Protein AF-A0A645GJ00-F1 (afdb_monomer)

Secondary structure (DSSP, 8-state):
-TTTTGGG--S-----THHHHHHTTSSPPPPHHHHHTT-HHHHHHHH-GGGHHHHTHHHHHHHHHHHHHHHT-

InterPro domains:
  IPR004629 Glycosyl transferase WecG/TagA/CpsF [PF03808] (6-55)
  IPR004629 Glycosyl transferase WecG/TagA/CpsF [PTHR34136] (7-70)

Foldseek 3Di:
DVPCVVVVPDPDDDDCPCVVCCVVVVDPFDPVVCVVVVNSVVVVCVVCVVCCVVCVCVVVVVVVVVVVVVVPD

Radius of gyration: 16.56 Å; Cα contacts (8 Å, |Δi|>4): 20; chains: 1; bounding box: 29×40×39 Å

Solvent-accessible surface area (backbone atoms only — not comparable to full-atom values): 4658 Å² total; per-residue (Å²): 97,93,85,62,39,80,81,65,77,60,95,72,86,80,86,62,66,80,55,46,40,39,77,71,65,78,38,84,72,68,58,66,71,35,51,77,69,68,39,40,68,57,54,48,44,75,74,37,62,88,48,44,82,76,50,64,56,50,64,59,48,50,52,51,53,49,52,43,58,72,70,73,110

Structure (mmCIF, N/CA/C/O backbone):
data_AF-A0A645GJ00-F1
#
_entry.id   AF-A0A645GJ00-F1
#
loop_
_atom_site.group_PDB
_atom_site.id
_atom_site.type_symbol
_atom_site.label_atom_id
_atom_site.label_alt_id
_atom_site.label_comp_id
_atom_site.label_asym_id
_atom_site.label_entity_id
_atom_site.label_seq_id
_atom_site.pdbx_PDB_ins_code
_atom_site.Cartn_x
_atom_site.Cartn_y
_atom_site.Cartn_z
_atom_site.occupancy
_atom_site.B_iso_or_equiv
_atom_site.auth_seq_id
_atom_site.auth_comp_id
_atom_site.auth_asym_id
_atom_site.auth_atom_id
_atom_site.pdbx_PDB_model_num
ATOM 1 N N . MET A 1 1 ? 9.651 -3.024 -17.245 1.00 84.44 1 MET A N 1
ATOM 2 C CA . MET A 1 1 ? 9.219 -1.774 -17.909 1.00 84.44 1 MET A CA 1
ATOM 3 C C . MET A 1 1 ? 10.384 -1.025 -18.532 1.00 84.44 1 MET A C 1
ATOM 5 O O . MET A 1 1 ? 10.374 -0.897 -19.738 1.00 84.44 1 MET A O 1
ATOM 9 N N . ALA A 1 2 ? 11.413 -0.612 -17.782 1.00 86.44 2 ALA A N 1
ATOM 10 C CA . ALA A 1 2 ? 12.535 0.150 -18.357 1.00 86.44 2 ALA A CA 1
ATOM 11 C C . ALA A 1 2 ? 13.290 -0.574 -19.493 1.00 86.44 2 ALA A C 1
ATOM 13 O O . ALA A 1 2 ? 13.683 0.056 -20.462 1.00 86.44 2 ALA A O 1
ATOM 14 N N . ARG A 1 3 ? 13.461 -1.900 -19.387 1.00 90.94 3 ARG A N 1
ATOM 15 C CA . ARG A 1 3 ? 14.201 -2.692 -20.383 1.00 90.94 3 ARG A CA 1
ATOM 16 C C . ARG A 1 3 ? 13.346 -3.136 -21.576 1.00 90.94 3 ARG A C 1
ATOM 18 O O . ARG A 1 3 ? 13.746 -2.924 -22.705 1.00 90.94 3 ARG A O 1
ATOM 25 N N . CYS A 1 4 ? 12.179 -3.729 -21.320 1.00 91.06 4 CYS A N 1
ATOM 26 C CA . CYS A 1 4 ? 11.345 -4.341 -22.370 1.00 91.06 4 CYS A CA 1
ATOM 27 C C . CYS A 1 4 ? 10.107 -3.509 -22.746 1.00 91.06 4 CYS A C 1
ATOM 29 O O . CYS A 1 4 ? 9.327 -3.914 -23.593 1.00 91.06 4 CYS A O 1
ATOM 31 N N . GLY A 1 5 ? 9.863 -2.379 -22.076 1.00 92.25 5 GLY A N 1
ATOM 32 C CA . GLY A 1 5 ? 8.687 -1.535 -22.316 1.00 92.25 5 GLY A CA 1
ATOM 33 C C . GLY A 1 5 ? 8.600 -0.987 -23.744 1.00 92.25 5 GLY A C 1
ATOM 34 O O . GLY A 1 5 ? 7.524 -1.102 -24.329 1.00 92.25 5 GLY A O 1
ATOM 35 N N . PRO A 1 6 ? 9.699 -0.464 -24.333 1.00 91.06 6 PRO A N 1
ATOM 36 C CA . PRO A 1 6 ? 9.685 0.063 -25.700 1.00 91.06 6 PRO A CA 1
ATOM 37 C C . PRO A 1 6 ? 9.252 -0.955 -26.765 1.00 91.06 6 PRO A C 1
ATOM 39 O O . PRO A 1 6 ? 8.628 -0.578 -27.748 1.00 91.06 6 PRO A O 1
ATOM 42 N N . GLU A 1 7 ? 9.521 -2.245 -26.551 1.00 95.19 7 GLU A N 1
ATOM 43 C CA . GLU A 1 7 ? 9.179 -3.321 -27.496 1.00 95.19 7 GLU A CA 1
ATOM 44 C C . GLU A 1 7 ? 7.680 -3.656 -27.509 1.00 95.19 7 GLU A C 1
ATOM 46 O O . GLU A 1 7 ? 7.188 -4.272 -28.448 1.00 95.19 7 GLU A O 1
ATOM 51 N N . THR A 1 8 ? 6.934 -3.257 -26.474 1.00 94.56 8 THR A N 1
ATOM 52 C CA . THR A 1 8 ? 5.512 -3.618 -26.339 1.00 94.56 8 THR A CA 1
ATOM 53 C C . THR A 1 8 ? 4.581 -2.816 -27.248 1.00 94.56 8 THR A C 1
ATOM 55 O O . THR A 1 8 ? 3.431 -3.209 -27.424 1.00 94.56 8 THR A O 1
ATOM 58 N N . GLY A 1 9 ? 5.028 -1.663 -27.765 1.00 94.31 9 GLY A N 1
ATOM 59 C CA . GLY A 1 9 ? 4.176 -0.716 -28.497 1.00 94.31 9 GLY A CA 1
ATOM 60 C C . GLY A 1 9 ? 3.059 -0.081 -27.653 1.00 94.31 9 GLY A C 1
ATOM 61 O O . GLY A 1 9 ? 2.224 0.645 -28.187 1.00 94.31 9 GLY A O 1
ATOM 62 N N . ALA A 1 10 ? 3.017 -0.339 -26.342 1.00 93.00 10 ALA A N 1
ATOM 63 C CA . ALA A 1 1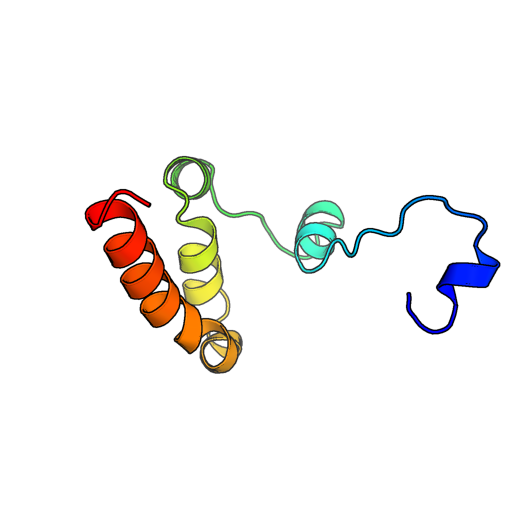0 ? 1.977 0.170 -25.462 1.00 93.00 10 ALA A CA 1
ATOM 64 C C . ALA A 1 10 ? 2.213 1.646 -25.114 1.00 93.00 10 ALA A C 1
ATOM 66 O O . ALA A 1 10 ? 3.302 2.041 -24.702 1.00 93.00 10 ALA A O 1
ATOM 67 N N . HIS A 1 11 ? 1.153 2.451 -25.196 1.00 93.06 11 HIS A N 1
ATOM 68 C CA . HIS A 1 11 ? 1.192 3.871 -24.829 1.00 93.06 11 HIS A CA 1
ATOM 69 C C . HIS A 1 11 ? 1.237 4.115 -23.312 1.00 93.06 11 HIS A C 1
ATOM 71 O O . HIS A 1 11 ? 1.588 5.207 -22.873 1.00 93.06 11 HIS A O 1
ATOM 77 N N . LEU A 1 12 ? 0.876 3.112 -22.504 1.00 92.25 12 LEU A N 1
ATOM 78 C CA . LEU A 1 12 ? 0.871 3.197 -21.050 1.00 92.25 12 LEU A CA 1
ATOM 79 C C . LEU A 1 12 ? 1.297 1.864 -20.438 1.00 92.25 12 LEU A C 1
ATOM 81 O O . LEU A 1 12 ? 0.778 0.803 -20.778 1.00 92.25 12 LEU A O 1
ATOM 85 N N . LEU A 1 13 ? 2.208 1.945 -1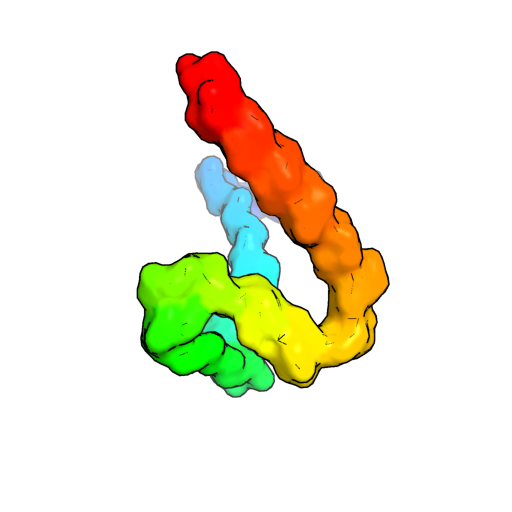9.474 1.00 92.56 13 LEU A N 1
ATOM 86 C CA . LEU A 1 13 ? 2.677 0.819 -18.684 1.00 92.56 13 LEU A CA 1
ATOM 87 C C . LEU A 1 13 ? 2.435 1.136 -17.203 1.00 92.56 13 LEU A C 1
ATOM 89 O O . LEU A 1 13 ? 3.067 2.036 -16.655 1.00 92.56 13 LEU A O 1
ATOM 93 N N . VAL A 1 14 ? 1.539 0.391 -16.544 1.00 92.50 14 VAL A N 1
ATOM 94 C CA . VAL A 1 14 ? 1.259 0.534 -15.101 1.00 92.50 14 VAL A CA 1
ATOM 95 C C . VAL A 1 14 ? 1.675 -0.718 -14.335 1.00 92.50 14 VAL A C 1
ATOM 97 O O . VAL A 1 14 ? 1.258 -1.832 -14.647 1.00 92.50 14 VAL A O 1
ATOM 100 N N . GLY A 1 15 ? 2.522 -0.544 -13.321 1.00 91.06 15 GLY A N 1
ATOM 101 C CA . GLY A 1 15 ? 2.865 -1.617 -12.395 1.00 91.06 15 GLY A CA 1
ATOM 102 C C . GLY A 1 15 ? 1.731 -1.841 -11.398 1.00 91.06 15 GLY A C 1
ATOM 103 O O . GLY A 1 15 ? 1.465 -0.975 -10.573 1.00 91.06 15 GLY A O 1
ATOM 104 N N . LEU A 1 16 ? 1.087 -3.010 -11.439 1.00 90.50 16 LEU A N 1
ATOM 105 C CA . LEU A 1 16 ? -0.028 -3.342 -10.537 1.00 90.50 16 LEU A CA 1
ATOM 106 C C . LEU A 1 16 ? 0.418 -3.612 -9.090 1.00 90.50 16 LEU A C 1
ATOM 108 O O . LEU A 1 16 ? -0.368 -3.483 -8.150 1.00 90.50 16 LEU A O 1
ATOM 112 N N . GLY A 1 17 ? 1.680 -4.002 -8.896 1.00 87.19 17 GLY A N 1
ATOM 113 C CA . GLY A 1 17 ? 2.219 -4.340 -7.581 1.00 87.19 17 GLY A CA 1
ATOM 114 C C . GLY A 1 17 ? 1.365 -5.384 -6.851 1.00 87.19 17 GLY A C 1
ATOM 115 O O . GLY A 1 17 ? 0.836 -6.309 -7.461 1.00 87.19 17 GLY A O 1
ATOM 116 N N . GLY A 1 18 ? 1.191 -5.209 -5.538 1.00 83.56 18 GLY A N 1
ATOM 117 C CA . GLY A 1 18 ? 0.437 -6.144 -4.691 1.00 83.56 18 GLY A CA 1
ATOM 118 C C . GLY A 1 18 ? -1.080 -6.171 -4.924 1.00 83.56 18 GLY A C 1
ATOM 119 O O . GLY A 1 18 ? -1.772 -6.930 -4.246 1.00 83.56 18 GLY A O 1
ATOM 120 N N . ALA A 1 19 ? -1.617 -5.354 -5.841 1.00 88.19 19 ALA A N 1
ATOM 121 C CA . ALA A 1 19 ? -3.000 -5.499 -6.290 1.00 88.19 19 ALA A CA 1
ATOM 122 C C . ALA A 1 19 ? -3.171 -6.758 -7.153 1.00 88.19 19 ALA A C 1
ATOM 124 O O . ALA A 1 19 ? -4.210 -7.410 -7.073 1.00 88.19 19 ALA A O 1
ATOM 125 N N . LEU A 1 20 ? -2.139 -7.139 -7.917 1.00 92.44 20 LEU A N 1
ATOM 126 C CA . LEU A 1 20 ? -2.173 -8.337 -8.756 1.00 92.44 20 LEU A CA 1
ATOM 127 C C . LEU A 1 20 ? -2.405 -9.600 -7.920 1.00 92.44 20 LEU A C 1
ATOM 129 O O . LEU A 1 20 ? -3.266 -10.399 -8.266 1.00 92.44 20 LEU A O 1
ATOM 133 N N . ASP A 1 21 ? -1.720 -9.729 -6.782 1.00 89.25 21 ASP A N 1
ATOM 134 C CA . ASP A 1 21 ? -1.867 -10.874 -5.873 1.00 89.25 21 ASP A CA 1
ATOM 135 C C . ASP A 1 21 ? -3.305 -11.034 -5.347 1.00 89.25 21 ASP A C 1
ATOM 137 O O . ASP A 1 21 ? -3.751 -12.145 -5.062 1.00 89.25 21 ASP A O 1
ATOM 141 N N . VAL A 1 22 ? -4.043 -9.926 -5.219 1.00 89.56 22 VAL A N 1
ATOM 142 C CA . VAL A 1 22 ? -5.456 -9.944 -4.817 1.00 89.56 22 VAL A CA 1
ATOM 143 C C . VAL A 1 22 ? -6.336 -10.429 -5.961 1.00 89.56 22 VAL A C 1
ATOM 145 O O . VAL A 1 22 ? -7.173 -11.303 -5.754 1.00 89.56 22 VAL A O 1
ATOM 148 N N . PHE A 1 23 ? -6.148 -9.880 -7.165 1.00 91.31 23 PHE A N 1
ATOM 149 C CA . PHE A 1 23 ? -6.929 -10.269 -8.342 1.00 91.31 23 PHE A CA 1
ATOM 150 C C . PHE A 1 23 ? -6.658 -11.713 -8.775 1.00 91.31 23 PHE A C 1
ATOM 152 O O . PHE A 1 23 ? -7.576 -12.400 -9.208 1.00 91.31 23 PHE A O 1
ATOM 159 N N . ALA A 1 24 ? -5.426 -12.191 -8.600 1.00 93.56 24 ALA A N 1
ATOM 160 C CA . ALA A 1 24 ? -5.034 -13.574 -8.849 1.00 93.56 24 ALA A CA 1
ATOM 161 C C . ALA A 1 24 ? -5.520 -14.554 -7.761 1.00 93.56 24 ALA A C 1
ATOM 163 O O . ALA A 1 24 ? -5.286 -15.753 -7.875 1.00 93.56 24 ALA A O 1
ATOM 164 N N . GLY A 1 25 ? -6.158 -14.068 -6.687 1.00 91.19 25 GLY A N 1
ATOM 165 C CA . GLY A 1 25 ? -6.661 -14.902 -5.589 1.00 91.19 25 GLY A CA 1
ATOM 166 C C . GLY A 1 25 ? -5.580 -15.459 -4.655 1.00 91.19 25 GLY A C 1
ATOM 167 O O . GLY A 1 25 ? -5.895 -16.229 -3.752 1.00 91.19 25 GLY A O 1
ATOM 168 N N . VAL A 1 26 ? -4.321 -15.048 -4.828 1.00 89.75 26 VAL A N 1
ATOM 169 C CA . VAL A 1 26 ? -3.176 -15.480 -4.007 1.00 89.75 26 VAL A CA 1
ATOM 170 C C . VAL A 1 26 ? -3.271 -14.903 -2.594 1.00 89.75 26 VAL A C 1
ATOM 172 O O . VAL A 1 26 ? -2.910 -15.559 -1.618 1.00 89.75 26 VAL A O 1
ATOM 175 N N . VAL A 1 27 ? -3.776 -13.673 -2.463 1.00 87.19 27 VAL A N 1
ATOM 176 C CA . VAL A 1 27 ? -3.943 -13.000 -1.171 1.00 87.19 27 VAL A CA 1
ATOM 177 C C . VAL A 1 27 ? -5.381 -12.532 -1.005 1.00 87.19 27 VAL A C 1
ATOM 179 O O . VAL A 1 27 ? -5.926 -11.810 -1.837 1.00 87.19 27 VAL A O 1
ATOM 182 N N . LYS A 1 28 ? -5.989 -12.876 0.133 1.00 89.38 28 LYS A N 1
ATOM 183 C CA . LYS A 1 28 ? -7.322 -12.383 0.483 1.00 89.38 28 LYS A CA 1
ATOM 184 C C . LYS A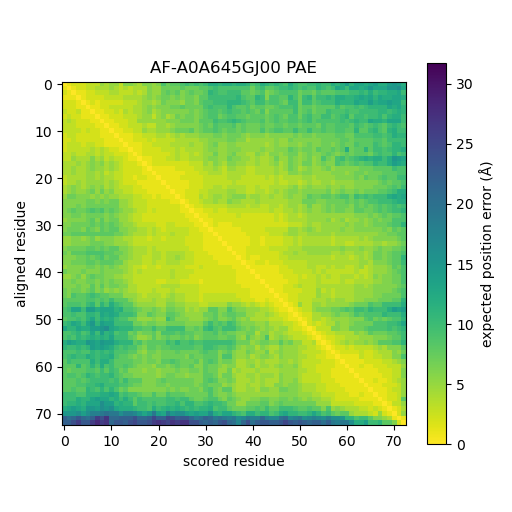 1 28 ? -7.277 -10.875 0.749 1.00 89.38 28 LYS A C 1
ATOM 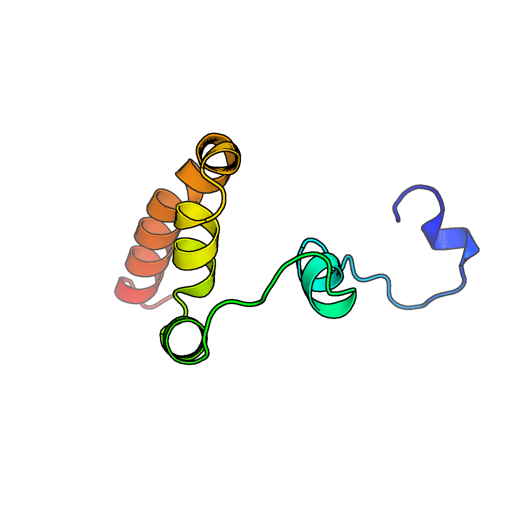186 O O . LYS A 1 28 ? -6.495 -10.407 1.579 1.00 89.38 28 LYS A O 1
ATOM 191 N N . ARG A 1 29 ? -8.140 -10.117 0.067 1.00 91.06 29 ARG A N 1
ATOM 192 C CA . ARG A 1 29 ? -8.313 -8.674 0.300 1.00 91.06 29 ARG A CA 1
ATOM 193 C C . ARG A 1 29 ? -8.762 -8.401 1.740 1.00 91.06 29 ARG A C 1
ATOM 195 O O . ARG A 1 29 ? -9.429 -9.235 2.356 1.00 91.06 29 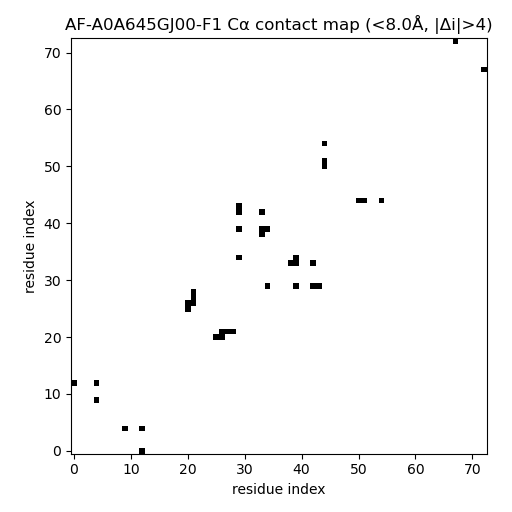ARG A O 1
ATOM 202 N N . ALA A 1 30 ? -8.416 -7.228 2.269 1.00 93.19 30 ALA A N 1
ATOM 203 C CA . ALA A 1 30 ? -8.918 -6.797 3.570 1.00 93.19 30 ALA A CA 1
ATOM 204 C C . ALA A 1 30 ? -10.459 -6.716 3.570 1.00 93.19 30 ALA A C 1
ATOM 206 O O . ALA A 1 30 ? -11.042 -6.398 2.532 1.00 93.19 30 ALA A O 1
ATOM 207 N N . PRO A 1 31 ? -11.142 -6.974 4.700 1.00 94.38 31 PRO A N 1
ATOM 208 C CA . PRO A 1 31 ? -12.592 -6.801 4.795 1.00 94.38 31 PRO A CA 1
ATOM 209 C C . PRO A 1 31 ? -13.023 -5.370 4.454 1.00 94.38 31 PRO A C 1
ATOM 211 O O . PRO A 1 31 ? -12.274 -4.424 4.700 1.00 94.38 31 PRO A O 1
ATOM 214 N N . GLU A 1 32 ? -14.245 -5.192 3.949 1.00 95.00 32 GLU A N 1
ATOM 215 C CA . GLU A 1 32 ? -14.758 -3.881 3.517 1.00 95.00 32 GLU A CA 1
ATOM 216 C C . GLU A 1 32 ? -14.660 -2.791 4.585 1.00 95.00 32 GLU A C 1
ATOM 218 O O . GLU A 1 32 ? -14.332 -1.657 4.252 1.00 95.00 32 GLU A O 1
ATOM 223 N N . ALA A 1 33 ? -14.867 -3.115 5.864 1.00 95.81 33 ALA A N 1
ATOM 224 C CA . ALA A 1 33 ? -14.716 -2.145 6.949 1.00 95.81 33 ALA A CA 1
ATOM 225 C C . ALA A 1 33 ? -13.322 -1.489 6.948 1.00 95.81 33 ALA A C 1
ATOM 227 O O . ALA A 1 33 ? -13.204 -0.271 7.028 1.00 95.81 33 ALA A O 1
ATOM 228 N N . TRP A 1 34 ? -12.262 -2.281 6.761 1.00 94.88 34 TRP A N 1
ATOM 229 C CA . TRP A 1 34 ? -10.886 -1.781 6.698 1.00 94.88 34 TRP A CA 1
ATOM 230 C C . TRP A 1 34 ? -10.622 -0.972 5.429 1.00 94.88 34 TRP A C 1
ATOM 232 O O . TRP A 1 34 ? -9.886 0.011 5.473 1.00 94.88 34 TRP A O 1
ATOM 242 N N . GLN A 1 35 ? -11.237 -1.366 4.311 1.00 93.31 35 GLN A N 1
ATOM 243 C CA . GLN A 1 35 ? -11.140 -0.630 3.050 1.00 93.31 35 GLN A CA 1
ATOM 244 C C . GLN A 1 35 ? -11.809 0.744 3.162 1.00 93.31 35 GLN A C 1
ATOM 246 O O . GLN A 1 35 ? -11.202 1.752 2.813 1.00 93.31 35 GLN A O 1
ATOM 251 N N . ARG A 1 36 ? -13.031 0.794 3.711 1.00 94.69 36 ARG A N 1
ATOM 252 C CA . ARG A 1 36 ? -13.809 2.029 3.900 1.00 94.69 36 ARG A CA 1
ATOM 253 C C . ARG A 1 36 ? -13.145 2.994 4.878 1.00 94.69 36 ARG A C 1
ATOM 255 O O . ARG A 1 36 ? -13.254 4.199 4.699 1.00 94.69 36 ARG A O 1
ATOM 262 N N . LEU A 1 37 ? -12.429 2.471 5.873 1.00 93.50 37 LEU A N 1
ATOM 263 C CA . LEU A 1 37 ? -11.625 3.266 6.803 1.00 93.50 37 LEU A CA 1
ATOM 264 C C . LEU A 1 37 ? -10.271 3.712 6.214 1.00 93.50 37 LEU A C 1
ATOM 266 O O . LEU A 1 37 ? -9.542 4.449 6.868 1.00 93.50 37 LEU A O 1
ATOM 270 N N . GLY A 1 38 ? -9.891 3.248 5.016 1.00 89.81 38 GLY A N 1
ATOM 271 C CA . GLY A 1 38 ? -8.568 3.511 4.435 1.00 89.81 38 GLY A CA 1
ATOM 272 C C . GLY A 1 38 ? -7.413 2.814 5.171 1.00 89.81 38 GLY A C 1
ATOM 273 O O . GLY A 1 38 ? -6.247 3.149 4.967 1.00 89.81 38 GLY A O 1
ATOM 274 N N . LEU A 1 39 ? -7.715 1.827 6.019 1.00 91.69 39 LEU A N 1
ATOM 275 C CA . LEU A 1 39 ? -6.760 1.115 6.878 1.00 91.69 39 LEU A CA 1
ATOM 276 C C . LEU A 1 39 ? -6.325 -0.240 6.303 1.00 91.69 39 LEU A C 1
ATOM 278 O O . LEU A 1 39 ? -5.754 -1.071 7.007 1.00 91.69 39 LEU A O 1
ATOM 282 N N . GLU A 1 40 ? -6.559 -0.486 5.015 1.00 90.44 40 GLU A N 1
ATOM 283 C CA . GLU A 1 40 ? -6.162 -1.738 4.363 1.00 90.44 40 GLU A CA 1
ATOM 284 C C . GLU A 1 40 ? -4.647 -2.010 4.479 1.00 90.44 40 GLU A C 1
ATOM 286 O O . GLU A 1 40 ? -4.232 -3.161 4.633 1.00 90.44 40 GLU A O 1
ATOM 291 N N . TRP A 1 41 ? -3.813 -0.966 4.482 1.00 86.12 41 TRP A N 1
ATOM 292 C CA . TRP A 1 41 ? -2.369 -1.095 4.704 1.00 86.12 41 TRP A CA 1
ATOM 293 C C . TRP A 1 41 ? -2.045 -1.670 6.095 1.00 86.12 41 TRP A C 1
ATOM 295 O O . TRP A 1 41 ? -1.186 -2.544 6.213 1.00 86.12 41 TRP A O 1
ATOM 305 N N . LEU A 1 42 ? -2.773 -1.239 7.131 1.00 88.81 42 LEU A N 1
ATOM 306 C CA . LEU A 1 42 ? -2.591 -1.687 8.510 1.00 88.81 42 LEU A CA 1
ATOM 307 C C . LEU A 1 42 ? -3.060 -3.133 8.668 1.00 88.81 42 LEU A C 1
ATOM 309 O O . LEU A 1 42 ? -2.362 -3.950 9.264 1.00 88.81 42 LEU A O 1
ATOM 313 N N . TYR A 1 43 ? -4.193 -3.481 8.052 1.00 90.06 43 TYR A N 1
ATOM 314 C CA . TYR A 1 43 ? -4.665 -4.865 7.996 1.00 90.06 43 TYR A CA 1
ATOM 315 C C . TYR A 1 43 ? -3.608 -5.804 7.393 1.00 90.06 43 TYR A C 1
ATOM 317 O O . TYR A 1 43 ? -3.334 -6.878 7.931 1.00 90.06 43 TYR A O 1
ATOM 325 N N . ARG A 1 44 ? -2.982 -5.393 6.282 1.00 86.06 44 ARG A N 1
ATOM 326 C CA . ARG A 1 44 ? -1.930 -6.170 5.608 1.00 86.06 44 ARG A CA 1
ATOM 327 C C . ARG A 1 44 ? -0.672 -6.301 6.460 1.00 86.06 44 ARG A C 1
ATOM 329 O O . ARG A 1 44 ? -0.067 -7.368 6.455 1.00 86.06 44 ARG A O 1
ATOM 336 N N . LEU A 1 45 ? -0.310 -5.256 7.204 1.00 86.88 45 LEU A N 1
ATOM 337 C CA . LEU A 1 45 ? 0.819 -5.282 8.132 1.00 86.88 45 LEU A CA 1
ATOM 338 C C . LEU A 1 45 ? 0.609 -6.308 9.253 1.00 86.88 45 LEU A C 1
ATOM 340 O O . LEU A 1 45 ? 1.498 -7.109 9.520 1.00 86.88 45 LEU A O 1
ATOM 344 N N . LEU A 1 46 ? -0.585 -6.325 9.854 1.00 87.81 46 LEU A N 1
ATOM 345 C CA . LEU A 1 46 ? -0.943 -7.281 10.907 1.00 87.81 46 LEU A CA 1
ATOM 346 C C . LEU A 1 46 ? -0.975 -8.730 10.393 1.00 87.81 46 LEU A C 1
ATOM 348 O O . LEU A 1 46 ? -0.643 -9.656 11.124 1.00 87.81 46 LEU A O 1
ATOM 352 N N . ARG A 1 47 ? -1.366 -8.933 9.129 1.00 85.88 47 ARG A N 1
ATOM 353 C CA . ARG A 1 47 ? -1.428 -10.253 8.477 1.00 85.88 47 ARG A CA 1
ATOM 354 C C . ARG A 1 47 ? -0.073 -10.781 7.993 1.00 85.88 47 ARG A C 1
ATOM 356 O O . ARG A 1 47 ? 0.054 -11.992 7.860 1.00 85.88 47 ARG A O 1
ATOM 363 N N . GLN A 1 48 ? 0.888 -9.911 7.678 1.00 83.88 48 GLN A N 1
ATOM 364 C CA . GLN A 1 48 ? 2.192 -10.275 7.103 1.00 83.88 48 GLN A CA 1
ATOM 365 C C . GLN A 1 48 ? 3.328 -9.565 7.861 1.00 83.88 48 GLN A C 1
ATOM 367 O O . GLN A 1 48 ? 3.896 -8.587 7.359 1.00 83.88 48 GLN A O 1
ATOM 372 N N . PRO A 1 49 ? 3.676 -10.040 9.073 1.00 80.44 49 PRO A N 1
ATOM 373 C CA . PRO A 1 49 ? 4.652 -9.381 9.945 1.00 80.44 49 PRO A CA 1
ATOM 374 C C . PRO A 1 49 ? 6.067 -9.340 9.347 1.00 80.44 49 PRO A C 1
ATOM 376 O O . PRO A 1 49 ? 6.829 -8.414 9.608 1.00 80.44 49 PRO A O 1
ATOM 379 N N . GLU A 1 50 ? 6.404 -10.267 8.451 1.00 84.31 50 GLU A N 1
ATOM 380 C CA . GLU A 1 50 ? 7.654 -10.251 7.673 1.00 84.31 50 GLU A CA 1
ATOM 381 C C . GLU A 1 50 ? 7.849 -8.959 6.853 1.00 84.31 50 GLU A C 1
ATOM 383 O O . GLU A 1 50 ? 8.972 -8.563 6.542 1.00 84.31 50 GLU A O 1
ATOM 388 N N . ARG A 1 51 ? 6.759 -8.244 6.533 1.00 80.38 51 ARG A N 1
ATOM 389 C CA . ARG A 1 51 ? 6.798 -6.985 5.777 1.00 80.38 51 ARG A CA 1
ATOM 390 C C . ARG A 1 51 ? 7.000 -5.746 6.651 1.00 80.38 51 ARG A C 1
ATOM 392 O O . ARG A 1 51 ? 7.133 -4.652 6.093 1.00 80.38 51 ARG A O 1
ATOM 399 N N . ILE A 1 52 ? 7.072 -5.887 7.980 1.00 79.88 52 ILE A N 1
ATOM 400 C CA . ILE A 1 52 ? 7.225 -4.766 8.925 1.00 79.88 52 ILE A CA 1
ATOM 401 C C . ILE A 1 52 ? 8.438 -3.899 8.581 1.00 79.88 52 ILE A C 1
ATOM 403 O O . ILE A 1 52 ? 8.317 -2.676 8.562 1.00 79.88 52 ILE A O 1
ATOM 407 N N . GLY A 1 53 ? 9.568 -4.501 8.194 1.00 81.81 53 GLY A N 1
ATOM 408 C CA . GLY A 1 53 ? 10.778 -3.748 7.842 1.00 81.81 53 GLY A CA 1
ATOM 409 C C . GLY A 1 53 ? 10.574 -2.752 6.691 1.00 81.81 53 GLY A C 1
ATOM 410 O O . GLY A 1 53 ? 11.076 -1.631 6.738 1.00 81.81 53 GLY A O 1
ATOM 411 N N . ARG A 1 54 ? 9.775 -3.111 5.676 1.00 79.25 54 ARG A N 1
A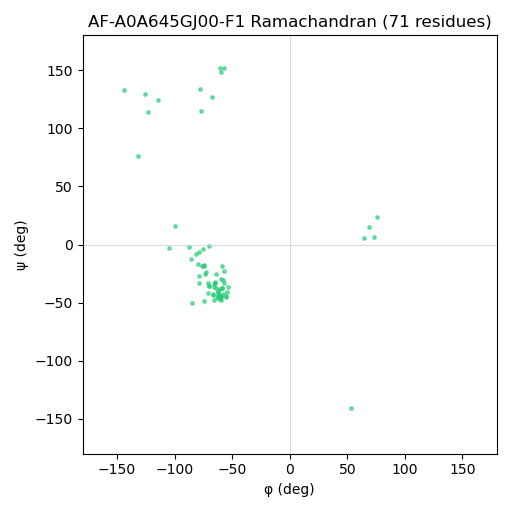TOM 412 C CA . ARG A 1 54 ? 9.426 -2.198 4.569 1.00 79.25 54 ARG A CA 1
ATOM 413 C C . ARG A 1 54 ? 8.338 -1.199 4.955 1.00 79.25 54 ARG A C 1
ATOM 415 O O . ARG A 1 54 ? 8.326 -0.083 4.443 1.00 79.25 54 ARG A O 1
ATOM 422 N N . MET A 1 55 ? 7.419 -1.608 5.822 1.00 78.81 55 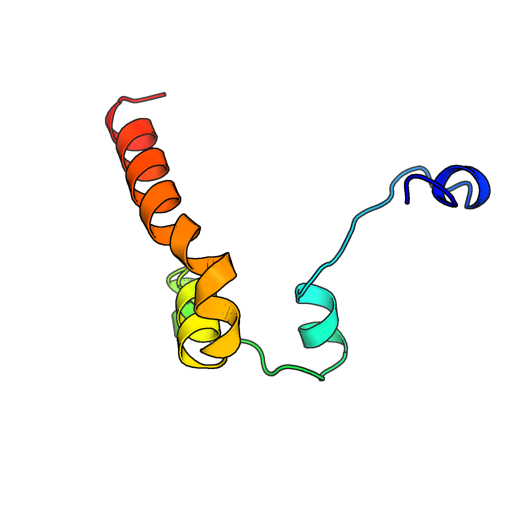MET A N 1
ATOM 423 C CA . MET A 1 55 ? 6.232 -0.836 6.196 1.00 78.81 55 MET A CA 1
ATOM 424 C C . MET A 1 55 ? 6.489 0.161 7.336 1.00 78.81 55 MET A C 1
ATOM 426 O O . MET A 1 55 ? 5.693 1.075 7.519 1.00 78.81 55 MET A O 1
ATOM 430 N N . ALA A 1 56 ? 7.620 0.069 8.043 1.00 78.62 56 ALA A N 1
ATOM 431 C CA . ALA A 1 56 ? 8.002 0.980 9.129 1.00 78.62 56 ALA A CA 1
ATOM 432 C C . ALA A 1 56 ? 8.100 2.463 8.713 1.00 78.62 56 ALA A C 1
ATOM 434 O O . ALA A 1 56 ? 8.038 3.351 9.558 1.00 78.62 56 ALA A O 1
ATOM 435 N N . LYS A 1 57 ? 8.211 2.753 7.410 1.00 82.81 57 LYS A N 1
ATOM 436 C CA . LYS A 1 57 ? 8.199 4.124 6.874 1.00 82.81 57 LYS A CA 1
ATOM 437 C C . LYS A 1 57 ? 6.789 4.720 6.748 1.00 82.81 57 LYS A C 1
ATOM 439 O O . LYS A 1 57 ? 6.661 5.933 6.615 1.00 82.81 57 LYS A O 1
ATOM 444 N N . LEU A 1 58 ? 5.734 3.902 6.792 1.00 85.00 58 LEU A N 1
ATOM 445 C CA . LEU A 1 58 ? 4.349 4.363 6.629 1.00 85.00 58 LEU A CA 1
ATOM 446 C C . LEU A 1 58 ? 3.870 5.267 7.776 1.00 85.00 58 LEU A C 1
ATOM 448 O O . LEU A 1 58 ? 3.289 6.301 7.465 1.00 85.00 58 LEU A O 1
ATOM 452 N N . PRO A 1 59 ? 4.135 4.977 9.066 1.00 85.00 59 PRO A N 1
ATOM 453 C CA . PRO A 1 59 ? 3.789 5.897 10.152 1.00 85.00 59 PRO A CA 1
ATOM 454 C C . PRO A 1 59 ? 4.444 7.274 9.997 1.00 85.00 59 PRO A C 1
ATOM 456 O O . PRO A 1 59 ? 3.781 8.293 10.155 1.00 85.00 59 PRO A O 1
ATOM 459 N N . LEU A 1 60 ? 5.723 7.307 9.610 1.00 86.38 60 LEU A N 1
ATOM 460 C CA . LEU A 1 60 ? 6.447 8.546 9.307 1.00 86.38 60 LEU A CA 1
ATOM 461 C C . LEU A 1 60 ? 5.783 9.326 8.168 1.00 86.38 60 LEU A C 1
ATOM 463 O O . LEU A 1 60 ? 5.566 10.531 8.284 1.00 86.38 60 LEU A O 1
ATOM 467 N N . PHE A 1 61 ? 5.408 8.635 7.091 1.00 89.06 61 PHE A N 1
ATOM 468 C CA . PHE A 1 61 ? 4.677 9.248 5.987 1.00 89.06 61 PHE A CA 1
ATOM 469 C C . PHE A 1 61 ? 3.306 9.786 6.421 1.00 89.06 61 PHE A C 1
ATOM 471 O O . PHE A 1 61 ? 2.934 10.878 6.008 1.00 89.06 61 PHE A O 1
ATOM 478 N N . LEU A 1 62 ? 2.571 9.068 7.277 1.00 89.19 62 LEU A N 1
ATOM 479 C CA . LEU A 1 62 ? 1.278 9.526 7.798 1.00 89.19 62 LEU A CA 1
ATOM 480 C C . LEU A 1 62 ? 1.415 10.815 8.606 1.00 89.19 62 LEU A C 1
ATOM 482 O O . LEU A 1 62 ? 0.614 11.727 8.418 1.00 89.19 62 LEU A O 1
ATOM 486 N N . VAL A 1 63 ? 2.440 10.914 9.458 1.00 91.81 63 VAL A N 1
ATOM 487 C CA . VAL A 1 63 ? 2.734 12.146 10.205 1.00 91.81 63 VAL A CA 1
ATOM 488 C C . VAL A 1 63 ? 3.027 13.289 9.240 1.00 91.81 63 VAL A C 1
ATOM 490 O O . VAL A 1 63 ? 2.442 14.361 9.369 1.00 91.81 63 VAL A O 1
ATOM 493 N N . HIS A 1 64 ? 3.874 13.052 8.239 1.00 89.94 64 HIS A N 1
ATOM 494 C CA . HIS A 1 64 ? 4.222 14.076 7.260 1.00 89.94 64 HIS A CA 1
ATOM 495 C C . HIS A 1 64 ? 3.008 14.535 6.436 1.00 89.94 64 HIS A C 1
ATOM 497 O O . HIS A 1 64 ? 2.766 15.729 6.291 1.00 89.94 64 HIS A O 1
ATOM 503 N N . ALA A 1 65 ? 2.191 13.594 5.961 1.00 90.00 65 ALA A N 1
ATOM 504 C CA . ALA A 1 65 ? 0.973 13.889 5.215 1.00 90.00 65 ALA A CA 1
ATOM 505 C C . ALA A 1 65 ? -0.066 14.636 6.068 1.00 90.00 65 ALA A C 1
ATOM 507 O O . ALA A 1 65 ? -0.748 15.528 5.567 1.00 90.00 65 ALA A O 1
ATOM 508 N N . ALA A 1 66 ? -0.188 14.300 7.356 1.00 91.62 66 ALA A N 1
ATOM 509 C CA . ALA A 1 66 ? -1.054 15.019 8.285 1.00 91.62 66 ALA A CA 1
ATO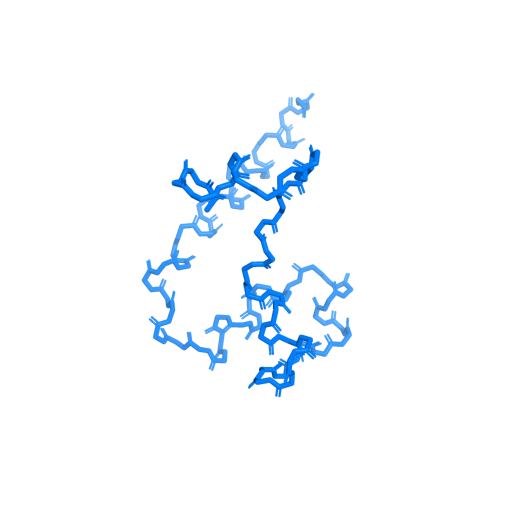M 510 C C . ALA A 1 66 ? -0.553 16.450 8.526 1.00 91.62 66 ALA A C 1
ATOM 512 O O . ALA A 1 66 ? -1.346 17.384 8.496 1.00 91.62 66 ALA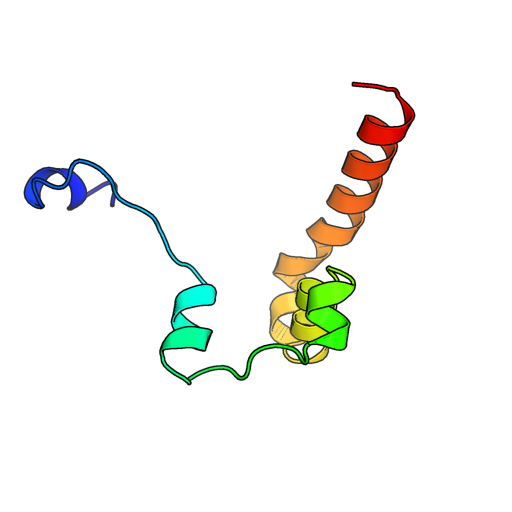 A O 1
ATOM 513 N N . GLN A 1 67 ? 0.758 16.636 8.702 1.00 92.00 67 GLN A N 1
ATOM 514 C CA . GLN A 1 67 ? 1.368 17.960 8.845 1.00 92.00 67 GLN A CA 1
ATOM 515 C C . GLN A 1 67 ? 1.154 18.833 7.605 1.00 92.00 67 GLN A C 1
ATOM 517 O O . GLN A 1 67 ? 0.799 19.998 7.758 1.00 92.00 67 GLN A O 1
ATOM 522 N N . ALA A 1 68 ? 1.323 18.273 6.403 1.00 90.62 68 ALA A N 1
ATOM 523 C CA . ALA A 1 68 ? 1.049 18.974 5.148 1.00 90.62 68 ALA A CA 1
ATOM 524 C C . ALA A 1 68 ? -0.422 19.415 5.072 1.00 90.62 68 ALA A C 1
ATOM 526 O O . ALA A 1 68 ? -0.711 20.591 4.874 1.00 90.62 68 ALA A O 1
ATOM 527 N N . ARG A 1 69 ? -1.358 18.502 5.376 1.00 88.44 69 ARG A N 1
ATOM 528 C CA . ARG A 1 69 ? -2.794 18.819 5.413 1.00 88.44 69 ARG A CA 1
ATOM 529 C C . ARG A 1 69 ? -3.165 19.888 6.438 1.00 88.44 69 ARG A C 1
ATOM 531 O O . ARG A 1 69 ? -4.043 20.697 6.168 1.00 88.44 69 ARG A O 1
ATOM 538 N N . LEU A 1 70 ? -2.531 19.891 7.610 1.00 90.38 70 LEU A N 1
ATOM 539 C CA . LEU A 1 70 ? -2.784 20.892 8.654 1.00 90.38 70 LEU A CA 1
ATOM 540 C C . LEU A 1 70 ? -2.183 22.264 8.316 1.00 90.38 70 LEU A C 1
ATOM 542 O O . LEU A 1 70 ? -2.676 23.272 8.812 1.00 90.38 70 LEU A O 1
ATOM 546 N N . LYS A 1 71 ? -1.136 22.311 7.483 1.00 86.06 71 LYS A N 1
ATOM 547 C CA . LYS A 1 71 ? -0.516 23.556 7.006 1.00 86.06 71 LYS A CA 1
ATOM 548 C C . LYS A 1 71 ? -1.255 24.216 5.837 1.00 86.06 71 LYS A C 1
ATOM 550 O O . LYS A 1 71 ? -0.939 25.359 5.529 1.00 86.06 71 LYS A O 1
ATOM 555 N N . GLY A 1 72 ? -2.260 23.556 5.258 1.00 69.12 72 GLY A N 1
ATOM 556 C CA . GLY A 1 72 ? -3.115 24.141 4.220 1.00 69.12 72 GLY A CA 1
ATOM 557 C C . GLY A 1 72 ? -2.475 24.235 2.831 1.00 69.12 72 GLY A C 1
ATOM 558 O O . GLY A 1 72 ? -2.902 25.079 2.047 1.00 69.12 72 GLY A O 1
ATOM 559 N N . GLU A 1 73 ? -1.476 23.395 2.540 1.00 57.75 73 GLU A N 1
ATOM 560 C CA . GLU A 1 73 ? -0.990 23.127 1.173 1.00 57.75 73 GLU A CA 1
ATOM 561 C C . GLU A 1 73 ? -1.841 22.059 0.466 1.00 57.75 73 GLU A C 1
ATOM 563 O O . GLU A 1 73 ? -2.272 21.087 1.138 1.00 57.75 73 GLU A O 1
#

Mean predicted aligned error: 6.03 Å

pLDDT: mean 88.35, std 6.06, range [57.75, 95.81]

Sequence (73 aa):
MARCGPETGAHLLVGLGGALDVFAGVVKRAPEAWQRLGLEWLYRLLRQPERIGRMAKLPLFLVHAAQARLKGE

Organism: NCBI:txid1076179